Protein AF-A0A2V6TAZ5-F1 (afdb_monomer_lite)

pLDDT: mean 91.09, std 10.28, range [42.5, 98.56]

Secondary structure (DSSP, 8-state):
--HHHHHHHHHHHHHHHHHHHHHHHHTTEEEEEEEES--HHHHHHHHHHHHHHHHTTSPTT-EEEEEEEEEE---SSPPSSPEEEEEEEEETTEEEEEEEEEPTTTS-HHHHHHHHHHHHHHHHHHHTT-----GGGG--TT-EEEEEEEE--

Radius of gyration: 15.78 Å; chains: 1; bounding box: 41×29×44 Å

Sequence (153 aa):
MTAVDSAEARRQLDASWRQTIAAMHASGRQAVLAITGGGIETAAAMAQRARERAAKLAPDGARLIGLGATAGLVTDRPRQGEHRCHIAVATAAGTETCSIVLAKGRRDRPGEEDLVARAVVLWLARGCGVDAPSPRVLLDADERYTESAAARE

Structure (mmCIF, N/CA/C/O backbone):
data_AF-A0A2V6TAZ5-F1
#
_entry.id   AF-A0A2V6TAZ5-F1
#
loop_
_atom_site.group_PDB
_atom_site.id
_atom_site.type_symbol
_atom_site.label_atom_id
_atom_site.label_alt_id
_atom_site.label_comp_id
_atom_site.label_asym_id
_atom_site.label_entity_id
_atom_site.label_seq_id
_atom_site.pdbx_PDB_ins_code
_atom_site.Cartn_x
_atom_site.Cartn_y
_atom_site.Cartn_z
_atom_site.occupancy
_atom_site.B_iso_or_equiv
_atom_site.auth_seq_id
_atom_site.auth_comp_id
_atom_site.auth_asym_id
_atom_site.auth_atom_id
_atom_site.pdbx_PDB_model_num
ATOM 1 N N . MET A 1 1 ? 2.760 -17.013 -15.742 1.00 51.81 1 MET A N 1
ATOM 2 C CA . MET A 1 1 ? 2.091 -15.699 -15.713 1.00 51.81 1 MET A CA 1
ATOM 3 C C . MET A 1 1 ? 2.712 -14.855 -16.819 1.00 51.81 1 MET A C 1
ATOM 5 O O . MET A 1 1 ? 3.878 -14.499 -16.714 1.00 51.81 1 MET A O 1
ATOM 9 N N . THR A 1 2 ? 2.031 -14.718 -17.957 1.00 47.53 2 THR A N 1
ATOM 10 C CA . THR A 1 2 ? 2.556 -14.080 -19.186 1.00 47.53 2 THR A CA 1
ATOM 11 C C . THR A 1 2 ? 2.279 -12.574 -19.195 1.00 47.53 2 THR A C 1
ATOM 13 O O . THR A 1 2 ? 1.348 -12.133 -18.540 1.00 47.53 2 THR A O 1
ATOM 16 N N . ALA A 1 3 ? 3.007 -11.769 -19.978 1.00 57.72 3 ALA A N 1
ATOM 17 C CA . ALA A 1 3 ? 2.832 -10.304 -20.023 1.00 57.72 3 ALA A CA 1
ATOM 18 C C . ALA A 1 3 ? 1.390 -9.823 -20.336 1.00 57.72 3 ALA A C 1
ATOM 20 O O . ALA A 1 3 ? 0.981 -8.756 -19.882 1.00 57.72 3 ALA A O 1
ATOM 21 N N . VAL A 1 4 ? 0.608 -10.622 -21.075 1.00 58.00 4 VAL A N 1
ATOM 22 C CA . VAL A 1 4 ? -0.819 -10.366 -21.368 1.00 58.00 4 VAL A CA 1
ATOM 23 C C . VAL A 1 4 ? -1.681 -10.399 -20.096 1.00 58.00 4 VAL A C 1
ATOM 25 O O . VAL A 1 4 ? -2.575 -9.572 -19.942 1.00 58.00 4 VAL A O 1
ATOM 28 N N . ASP A 1 5 ? -1.341 -11.287 -19.161 1.00 68.56 5 ASP A N 1
ATOM 29 C CA . ASP A 1 5 ? -2.017 -11.505 -17.874 1.00 68.56 5 ASP A CA 1
ATOM 30 C C . ASP A 1 5 ? -1.800 -10.298 -16.940 1.00 68.56 5 ASP A C 1
ATOM 32 O O . ASP A 1 5 ? -2.735 -9.734 -16.378 1.00 68.56 5 ASP A O 1
ATOM 36 N N . SER A 1 6 ? -0.566 -9.779 -16.888 1.00 70.56 6 SER A N 1
ATOM 37 C CA . SER A 1 6 ? -0.226 -8.569 -16.125 1.00 70.56 6 SER A CA 1
ATOM 38 C C . SER A 1 6 ? -0.946 -7.317 -16.639 1.00 70.56 6 SER A C 1
ATOM 40 O O . SER A 1 6 ? -1.385 -6.483 -15.849 1.00 70.56 6 SER A O 1
ATOM 42 N N . ALA A 1 7 ? -1.082 -7.162 -17.960 1.00 79.38 7 ALA A N 1
ATOM 43 C CA . ALA A 1 7 ? -1.771 -6.013 -18.547 1.00 79.38 7 ALA A CA 1
ATOM 44 C C . ALA A 1 7 ? -3.285 -6.051 -18.288 1.00 79.38 7 ALA A C 1
ATOM 46 O O . ALA A 1 7 ? -3.894 -5.015 -18.020 1.00 79.38 7 ALA A O 1
ATOM 47 N N . GLU A 1 8 ? -3.894 -7.234 -18.351 1.00 83.25 8 GLU A N 1
ATOM 48 C CA . GLU A 1 8 ? -5.303 -7.424 -18.016 1.00 83.25 8 GLU A CA 1
ATOM 49 C C . GLU A 1 8 ? -5.571 -7.192 -16.528 1.00 83.25 8 GLU A C 1
ATOM 51 O O . GLU A 1 8 ? -6.472 -6.423 -16.193 1.00 83.25 8 GLU A O 1
ATOM 56 N N . ALA A 1 9 ? -4.720 -7.725 -15.650 1.00 81.31 9 ALA A N 1
ATOM 57 C CA . ALA A 1 9 ? -4.798 -7.480 -14.214 1.00 81.31 9 ALA A CA 1
ATOM 58 C C . ALA A 1 9 ? -4.694 -5.982 -13.867 1.00 81.31 9 ALA A C 1
ATOM 60 O O . ALA A 1 9 ? -5.439 -5.497 -13.016 1.00 81.31 9 ALA A O 1
ATOM 61 N N . ARG A 1 10 ? -3.826 -5.217 -14.550 1.00 83.25 10 ARG A N 1
ATOM 62 C CA . ARG A 1 10 ? -3.732 -3.751 -14.381 1.00 83.25 10 ARG A CA 1
ATOM 63 C C . ARG A 1 10 ? -4.998 -3.032 -14.846 1.00 83.25 10 ARG A C 1
ATOM 65 O O . ARG A 1 10 ? -5.491 -2.168 -14.131 1.00 83.25 10 ARG A O 1
ATOM 72 N N . ARG A 1 11 ? -5.576 -3.423 -15.989 1.00 87.12 11 ARG A N 1
ATOM 73 C CA . ARG A 1 11 ? -6.862 -2.864 -16.446 1.00 87.12 11 ARG A CA 1
ATOM 74 C C . ARG A 1 11 ? -7.990 -3.160 -15.462 1.00 87.12 11 ARG A C 1
ATOM 76 O O . ARG A 1 11 ? -8.815 -2.291 -15.195 1.00 87.12 11 ARG A O 1
ATOM 83 N N . GLN A 1 12 ? -8.026 -4.374 -14.920 1.00 86.88 12 GLN A N 1
ATOM 84 C CA . GLN A 1 12 ? -9.035 -4.761 -13.943 1.00 86.88 12 GLN A CA 1
ATOM 85 C C . GLN A 1 12 ? -8.860 -4.005 -12.622 1.00 86.88 12 GLN A C 1
ATOM 87 O O . GLN A 1 12 ? -9.852 -3.565 -12.047 1.00 86.88 12 GLN A O 1
ATOM 92 N N . LEU A 1 13 ? -7.615 -3.778 -12.196 1.00 88.25 13 LEU A N 1
ATOM 93 C CA . LEU A 1 13 ? -7.289 -2.922 -11.059 1.00 88.25 13 LEU A CA 1
ATOM 94 C C . LEU A 1 13 ? -7.782 -1.484 -11.258 1.00 88.25 13 LEU A C 1
ATOM 96 O O . LEU A 1 13 ? -8.418 -0.915 -10.372 1.00 88.25 13 LEU A O 1
ATOM 100 N N . ASP A 1 14 ? -7.505 -0.903 -12.426 1.00 91.12 14 ASP A N 1
ATOM 101 C CA . ASP A 1 14 ? -7.958 0.446 -12.768 1.00 91.12 14 ASP A CA 1
ATOM 102 C C . ASP A 1 14 ? -9.491 0.532 -12.751 1.00 91.12 14 ASP A C 1
ATOM 104 O O . ASP A 1 14 ? -10.063 1.489 -12.223 1.00 91.12 14 ASP A O 1
ATOM 108 N N . ALA A 1 15 ? -10.170 -0.500 -13.261 1.00 91.38 15 ALA A N 1
ATOM 109 C CA . ALA A 1 15 ? -11.625 -0.591 -13.234 1.00 91.38 15 ALA A CA 1
ATOM 110 C C . ALA A 1 15 ? -12.187 -0.746 -11.807 1.00 91.38 15 ALA A C 1
ATOM 112 O O . ALA A 1 15 ? -13.238 -0.180 -11.498 1.00 91.38 15 ALA A O 1
ATOM 113 N N . SER A 1 16 ? -11.497 -1.473 -10.919 1.00 91.56 16 SER A N 1
ATOM 114 C CA . SER A 1 16 ? -11.956 -1.731 -9.548 1.00 91.56 16 SER A CA 1
ATOM 115 C C . SER A 1 16 ? -11.607 -0.618 -8.555 1.00 91.56 16 SER A C 1
ATOM 117 O O . SER A 1 16 ? -12.143 -0.599 -7.447 1.00 91.56 16 SER A O 1
ATOM 119 N N . TRP A 1 17 ? -10.749 0.338 -8.923 1.00 93.44 17 TRP A N 1
ATOM 120 C CA . TRP A 1 17 ? -10.147 1.303 -7.994 1.00 93.44 17 TRP A CA 1
ATOM 121 C C . TRP A 1 17 ? -11.160 2.105 -7.170 1.00 93.44 17 TRP A C 1
ATOM 123 O O . TRP A 1 17 ? -11.021 2.245 -5.953 1.00 93.44 17 TRP A O 1
ATOM 133 N N . ARG A 1 18 ? -12.240 2.577 -7.809 1.00 94.62 18 ARG A N 1
ATOM 134 C CA . ARG A 1 18 ? -13.327 3.290 -7.112 1.00 94.62 18 ARG A CA 1
ATOM 135 C C . ARG A 1 18 ? -14.004 2.416 -6.058 1.00 94.62 18 ARG A C 1
ATOM 137 O O . ARG A 1 18 ? -14.313 2.906 -4.975 1.00 94.62 18 ARG A O 1
ATOM 144 N N . GLN A 1 19 ? -14.224 1.139 -6.366 1.00 94.00 19 GLN A N 1
ATOM 145 C CA . GLN A 1 19 ? -14.848 0.192 -5.448 1.00 94.00 19 GLN A CA 1
ATOM 146 C C . GLN A 1 19 ? -13.920 -0.131 -4.276 1.00 94.00 19 GLN A C 1
ATOM 148 O O . GLN A 1 19 ? -14.378 -0.143 -3.137 1.00 94.00 19 GLN A O 1
ATOM 153 N N . THR A 1 20 ? -12.620 -0.309 -4.528 1.00 95.50 20 THR A N 1
ATOM 154 C CA . THR A 1 20 ? -11.615 -0.508 -3.474 1.00 95.50 20 THR A CA 1
ATOM 155 C C . THR A 1 20 ? -11.594 0.676 -2.507 1.00 95.50 20 THR A C 1
ATOM 157 O O . THR A 1 20 ? -11.711 0.478 -1.300 1.00 95.50 20 THR A O 1
ATOM 160 N N . ILE A 1 21 ? -11.538 1.912 -3.015 1.00 94.94 21 ILE A N 1
ATOM 161 C CA . ILE A 1 21 ? -11.561 3.122 -2.177 1.00 94.94 21 ILE A CA 1
ATOM 162 C C . ILE A 1 21 ? -12.873 3.219 -1.383 1.00 94.94 21 ILE A C 1
ATOM 164 O O . ILE A 1 21 ? -12.853 3.494 -0.183 1.00 94.94 21 ILE A O 1
ATOM 168 N N . ALA A 1 22 ? -14.017 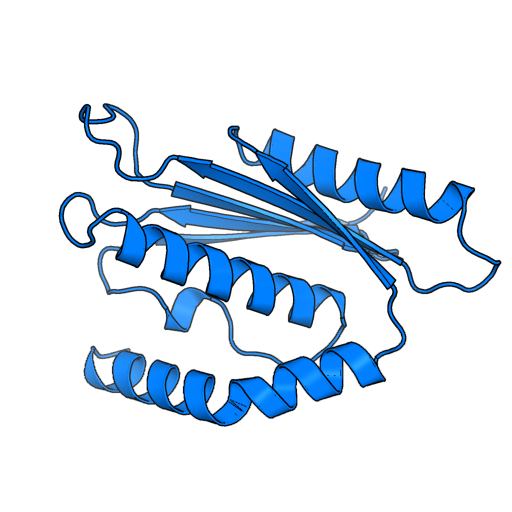2.949 -2.018 1.00 96.44 22 ALA A N 1
ATOM 169 C CA . ALA A 1 22 ? -15.309 2.949 -1.335 1.00 96.44 22 ALA A CA 1
ATOM 170 C C . ALA A 1 22 ? -15.365 1.902 -0.208 1.00 96.44 22 ALA A C 1
ATOM 172 O O . ALA A 1 22 ? -15.823 2.208 0.893 1.00 96.44 22 ALA A O 1
ATOM 173 N N . ALA A 1 23 ? -14.846 0.695 -0.446 1.00 97.19 23 ALA A N 1
ATOM 174 C CA . ALA A 1 23 ? -14.761 -0.360 0.559 1.00 97.19 23 ALA A CA 1
ATOM 175 C C . ALA A 1 23 ? -13.821 0.016 1.718 1.00 97.19 23 ALA A C 1
ATOM 177 O O . ALA A 1 23 ? -14.122 -0.284 2.872 1.00 97.19 23 ALA A O 1
ATOM 178 N N . MET A 1 24 ? -12.722 0.725 1.443 1.00 96.62 24 MET A N 1
ATOM 179 C CA . MET A 1 24 ? -11.816 1.231 2.482 1.00 96.62 24 MET A CA 1
ATOM 180 C C . MET A 1 24 ? -12.503 2.258 3.379 1.00 96.62 24 MET A C 1
ATOM 182 O O . MET A 1 24 ? -12.372 2.188 4.597 1.00 96.62 24 MET A O 1
ATOM 186 N N . HIS A 1 25 ? -13.273 3.184 2.804 1.00 95.56 25 HIS A N 1
ATOM 187 C CA . HIS A 1 25 ? -14.077 4.113 3.599 1.00 95.56 25 HIS A CA 1
ATOM 188 C C . HIS A 1 25 ? -15.151 3.375 4.413 1.00 95.56 25 HIS A C 1
ATOM 190 O O . HIS A 1 25 ? -15.320 3.643 5.603 1.00 95.56 25 HIS A O 1
ATOM 196 N N . ALA A 1 26 ? -15.832 2.399 3.805 1.00 97.00 26 ALA A N 1
ATOM 197 C CA . ALA A 1 26 ? -16.856 1.595 4.471 1.00 97.00 26 ALA A CA 1
ATOM 198 C C . ALA A 1 26 ? -16.296 0.695 5.588 1.00 97.00 26 ALA A C 1
ATOM 200 O O . ALA A 1 26 ? -17.037 0.305 6.488 1.00 97.00 26 ALA A O 1
ATOM 201 N N . SER A 1 27 ? -14.993 0.386 5.586 1.00 96.38 27 SER A N 1
ATOM 202 C CA . SER A 1 27 ? -14.385 -0.465 6.613 1.00 96.38 27 SER A CA 1
ATOM 203 C C . SER A 1 27 ? -14.369 0.180 8.007 1.00 96.38 27 SER A C 1
ATOM 205 O O . SER A 1 27 ? -14.067 -0.507 8.991 1.00 96.38 27 SER A O 1
ATOM 207 N N . GLY A 1 28 ? -14.608 1.497 8.096 1.00 94.25 28 GLY A N 1
ATOM 208 C CA . GLY A 1 28 ? -14.610 2.265 9.345 1.00 94.25 28 GLY A CA 1
ATOM 209 C C . GLY A 1 28 ? -13.256 2.284 10.062 1.00 94.25 28 GLY A C 1
ATOM 210 O O . GLY A 1 28 ? -13.190 2.545 11.263 1.00 94.25 28 GLY A O 1
ATOM 211 N N . ARG A 1 29 ? -12.171 1.948 9.353 1.00 95.19 29 ARG A N 1
ATOM 212 C CA . ARG A 1 29 ? -10.814 1.936 9.907 1.00 95.19 29 ARG A CA 1
ATOM 213 C C . ARG A 1 29 ? -10.187 3.310 9.714 1.00 95.19 29 ARG A C 1
ATOM 215 O O . ARG A 1 29 ? -10.350 3.928 8.668 1.00 95.19 29 ARG A O 1
ATOM 222 N N . GLN A 1 30 ? -9.468 3.778 10.725 1.00 95.50 30 GLN A N 1
ATOM 223 C CA . GLN A 1 30 ? -8.778 5.064 10.687 1.00 95.50 30 GLN A CA 1
ATOM 224 C C . GLN A 1 30 ? -7.291 4.809 10.476 1.00 95.50 30 GLN A C 1
ATOM 226 O O . GLN A 1 30 ? -6.685 4.018 11.204 1.00 95.50 30 GLN A O 1
ATOM 231 N N . ALA A 1 31 ? -6.709 5.456 9.472 1.00 95.12 31 ALA A N 1
ATOM 232 C CA . ALA A 1 31 ? -5.327 5.237 9.081 1.00 95.12 31 ALA A CA 1
ATOM 233 C C . ALA A 1 31 ? -4.468 6.477 9.334 1.00 95.12 31 ALA A C 1
ATOM 235 O O . ALA A 1 31 ? -4.879 7.597 9.039 1.00 95.12 31 ALA A O 1
ATOM 236 N N . VAL A 1 32 ? -3.247 6.261 9.823 1.00 96.81 32 VAL A N 1
ATOM 237 C CA . VAL A 1 32 ? -2.189 7.278 9.864 1.00 96.81 32 VAL A CA 1
ATOM 238 C C . VAL A 1 32 ? -1.016 6.788 9.027 1.00 96.81 32 VAL A C 1
ATOM 240 O O . VAL A 1 32 ? -0.537 5.670 9.219 1.00 96.81 32 VAL A O 1
ATOM 243 N N . LEU A 1 33 ? -0.566 7.621 8.090 1.00 96.12 33 LEU A N 1
ATOM 244 C CA . LEU A 1 33 ? 0.482 7.287 7.129 1.00 96.12 33 LEU A CA 1
ATOM 245 C C . LEU A 1 33 ? 1.738 8.131 7.392 1.00 96.12 33 LEU A C 1
ATOM 247 O O . LEU A 1 33 ? 1.639 9.327 7.663 1.00 96.12 33 LEU A O 1
ATOM 251 N N . ALA A 1 34 ? 2.915 7.521 7.265 1.00 96.38 34 ALA A N 1
ATOM 252 C CA . ALA A 1 34 ? 4.212 8.194 7.297 1.00 96.38 34 ALA A CA 1
ATOM 253 C C . ALA A 1 34 ? 5.097 7.692 6.146 1.00 96.38 34 ALA A C 1
ATOM 255 O O . ALA A 1 34 ? 5.292 6.487 5.986 1.00 96.38 34 ALA A O 1
ATOM 256 N N . ILE A 1 35 ? 5.632 8.608 5.335 1.00 94.38 35 ILE A N 1
ATOM 257 C CA . ILE A 1 35 ? 6.390 8.280 4.118 1.00 94.38 35 ILE A CA 1
ATOM 258 C C . ILE A 1 35 ? 7.701 9.074 4.102 1.00 94.38 35 ILE A C 1
ATOM 260 O O . ILE A 1 35 ? 7.687 10.280 4.337 1.00 94.38 35 ILE A O 1
ATOM 264 N N . THR A 1 36 ? 8.835 8.409 3.858 1.00 91.81 36 THR A N 1
ATOM 265 C CA . THR A 1 36 ? 10.173 9.042 3.845 1.00 91.81 36 THR A CA 1
ATOM 266 C C . THR A 1 36 ? 11.201 8.227 3.037 1.00 91.81 36 THR A C 1
ATOM 268 O O . THR A 1 36 ? 10.854 7.255 2.380 1.00 91.81 36 THR A O 1
ATOM 271 N N . GLY A 1 37 ? 12.484 8.593 3.054 1.00 89.44 37 GLY A N 1
ATOM 272 C CA . GLY A 1 37 ? 13.577 7.730 2.588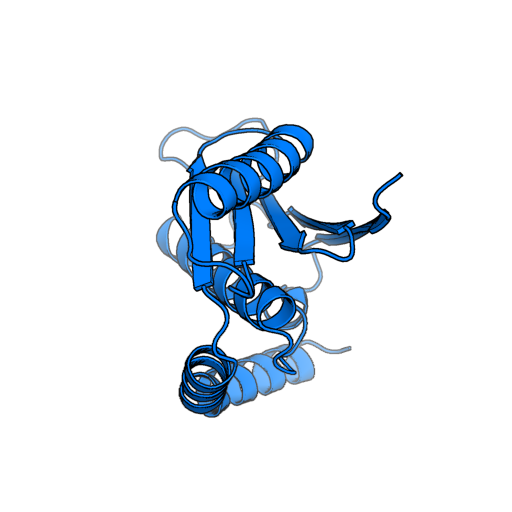 1.00 89.44 37 GLY A CA 1
ATOM 273 C C . GLY A 1 37 ? 14.077 6.795 3.699 1.00 89.44 37 GLY A C 1
ATOM 274 O O . GLY A 1 37 ? 14.138 7.192 4.858 1.00 89.44 37 GLY A O 1
ATOM 275 N N . GLY A 1 38 ? 14.464 5.559 3.373 1.00 91.44 38 GLY A N 1
ATOM 276 C CA . GLY A 1 38 ? 14.980 4.608 4.367 1.00 91.44 38 GLY A CA 1
ATOM 277 C C . GLY A 1 38 ? 14.921 3.151 3.913 1.00 91.44 38 GLY A C 1
ATOM 278 O O . GLY A 1 38 ? 14.755 2.870 2.727 1.00 91.44 38 GLY A O 1
ATOM 279 N N . GLY A 1 39 ? 15.081 2.230 4.866 1.00 94.69 39 GLY A N 1
ATOM 280 C CA . GLY A 1 39 ? 14.972 0.784 4.646 1.00 94.69 39 GLY A CA 1
ATOM 281 C C . GLY A 1 39 ? 13.623 0.204 5.082 1.00 94.69 39 GLY A C 1
ATOM 282 O O . GLY A 1 39 ? 12.711 0.938 5.473 1.00 94.69 39 GLY A O 1
ATOM 283 N N . ILE A 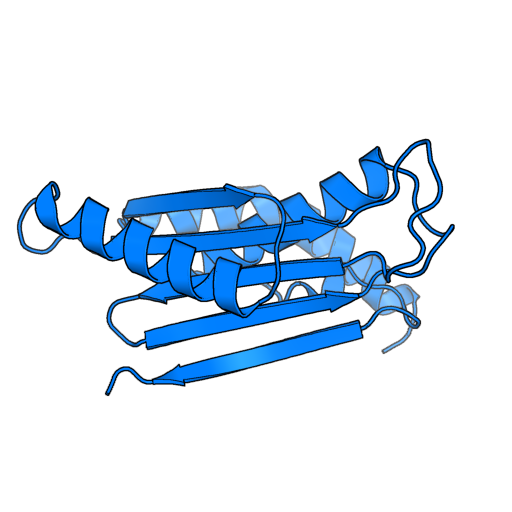1 40 ? 13.517 -1.128 5.042 1.00 96.19 40 ILE A N 1
ATOM 284 C CA . ILE A 1 40 ? 12.327 -1.871 5.488 1.00 96.19 40 ILE A CA 1
ATOM 285 C C . ILE A 1 40 ? 12.061 -1.703 6.990 1.00 96.19 40 ILE A C 1
ATOM 287 O O . ILE A 1 40 ? 10.921 -1.478 7.387 1.00 96.19 40 ILE A O 1
ATOM 291 N N . GLU A 1 41 ? 13.108 -1.709 7.818 1.00 96.44 41 GLU A N 1
ATOM 292 C CA . GLU A 1 41 ? 12.994 -1.509 9.270 1.00 96.44 41 GLU A CA 1
ATOM 293 C C . GLU A 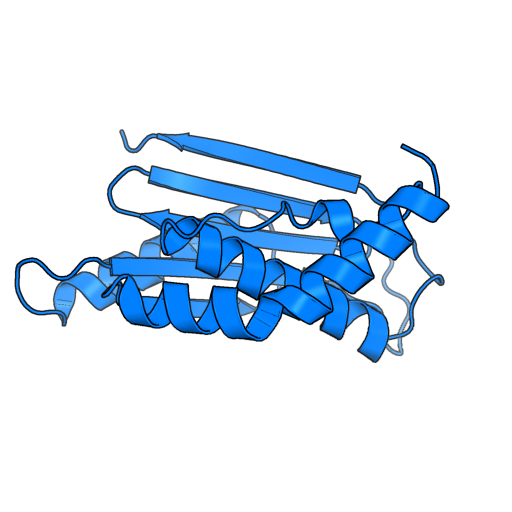1 41 ? 12.437 -0.121 9.602 1.00 96.44 41 GLU A C 1
ATOM 295 O O . GLU A 1 41 ? 11.585 0.023 10.477 1.00 96.44 41 GLU A O 1
ATOM 300 N N . THR A 1 42 ? 12.844 0.905 8.846 1.00 97.19 42 THR A N 1
ATOM 301 C CA . THR A 1 42 ? 12.295 2.261 8.971 1.00 97.19 42 THR A CA 1
ATOM 302 C C . THR A 1 42 ? 10.804 2.282 8.640 1.00 97.19 42 THR A C 1
ATOM 304 O O . THR A 1 42 ? 10.028 2.869 9.390 1.00 97.19 42 THR A O 1
ATOM 307 N N . ALA A 1 43 ? 10.384 1.626 7.552 1.00 97.88 43 ALA A N 1
ATOM 308 C CA . ALA A 1 43 ? 8.971 1.531 7.186 1.00 97.88 43 ALA A CA 1
ATOM 309 C C . ALA A 1 43 ? 8.151 0.848 8.296 1.00 97.88 43 ALA A C 1
ATOM 311 O O . ALA A 1 43 ? 7.140 1.399 8.733 1.00 97.88 43 ALA A O 1
ATOM 312 N N . ALA A 1 44 ? 8.617 -0.293 8.812 1.00 97.69 44 ALA A N 1
ATOM 313 C CA . ALA A 1 44 ? 7.953 -1.023 9.892 1.00 97.69 44 ALA A CA 1
ATOM 314 C C . ALA A 1 44 ? 7.850 -0.195 11.183 1.00 97.69 44 ALA A C 1
ATOM 316 O O . ALA A 1 44 ? 6.762 -0.054 11.748 1.00 97.69 44 ALA A O 1
ATOM 317 N N . ALA A 1 45 ? 8.955 0.425 11.609 1.00 96.94 45 ALA A N 1
ATOM 318 C CA . ALA A 1 45 ? 8.976 1.282 12.788 1.00 96.94 45 ALA A CA 1
ATOM 319 C C . ALA A 1 45 ? 8.010 2.467 12.638 1.00 96.94 45 ALA A C 1
ATOM 321 O O . ALA A 1 45 ? 7.254 2.771 13.559 1.00 96.94 45 ALA A O 1
ATOM 322 N N . MET A 1 46 ? 7.977 3.118 11.473 1.00 97.94 46 MET A N 1
ATOM 323 C CA . MET A 1 46 ? 7.039 4.210 11.210 1.00 97.94 46 MET A CA 1
ATOM 324 C C . MET A 1 46 ? 5.582 3.756 11.250 1.00 97.94 46 MET A C 1
ATOM 326 O O . MET A 1 46 ? 4.771 4.440 11.870 1.00 97.94 46 MET A O 1
ATOM 330 N N . ALA A 1 47 ? 5.249 2.614 10.641 1.00 98.19 47 ALA A N 1
ATOM 331 C CA . ALA A 1 47 ? 3.897 2.062 10.671 1.00 98.19 47 ALA A CA 1
ATOM 332 C C . ALA A 1 47 ? 3.433 1.843 12.117 1.00 98.19 47 ALA A C 1
ATOM 334 O O . ALA A 1 47 ? 2.365 2.306 12.524 1.00 98.19 47 ALA A O 1
ATOM 335 N N . GLN A 1 48 ? 4.279 1.215 12.932 1.00 97.50 48 GLN A N 1
ATOM 336 C CA . GLN A 1 48 ? 3.977 0.972 14.335 1.00 97.50 48 GLN A CA 1
ATOM 337 C C . GLN A 1 48 ? 3.831 2.277 15.129 1.00 97.50 48 GLN A C 1
ATOM 339 O O . GLN A 1 48 ? 2.834 2.466 15.827 1.00 97.50 48 GLN A O 1
ATOM 344 N N . ARG A 1 49 ? 4.766 3.224 14.976 1.00 97.44 49 ARG A N 1
ATOM 345 C CA . ARG A 1 49 ? 4.708 4.519 15.672 1.00 97.44 49 ARG A CA 1
ATOM 346 C C . ARG A 1 49 ? 3.515 5.368 15.247 1.00 97.44 49 ARG A C 1
ATOM 348 O O . ARG A 1 49 ? 2.935 6.044 16.094 1.00 97.44 49 ARG A O 1
ATOM 355 N N . ALA A 1 50 ? 3.131 5.329 13.974 1.00 97.31 50 ALA A N 1
ATOM 356 C CA . ALA A 1 50 ? 1.939 6.003 13.472 1.00 97.31 50 ALA A CA 1
ATOM 357 C C . ALA A 1 50 ? 0.679 5.476 14.174 1.00 97.31 50 ALA A C 1
ATOM 359 O O . ALA A 1 50 ? -0.101 6.263 14.711 1.00 97.31 50 ALA A O 1
ATOM 360 N N . ARG A 1 51 ? 0.531 4.148 14.268 1.00 97.31 51 ARG A N 1
ATOM 361 C CA . ARG A 1 51 ? -0.596 3.519 14.967 1.00 97.31 51 ARG A CA 1
ATOM 362 C C . ARG A 1 51 ? -0.598 3.810 16.467 1.00 97.31 51 ARG A C 1
ATOM 364 O O . ARG A 1 51 ? -1.640 4.144 17.020 1.00 97.31 51 ARG A O 1
ATOM 371 N N . GLU A 1 52 ? 0.553 3.700 17.126 1.00 95.88 52 GLU A N 1
ATOM 372 C CA . GLU A 1 52 ? 0.691 3.988 18.560 1.00 95.88 52 GLU A CA 1
ATOM 373 C C . GLU A 1 52 ? 0.351 5.443 18.890 1.00 95.88 52 GLU A C 1
ATOM 375 O O . GLU A 1 52 ? -0.283 5.713 19.906 1.00 95.88 52 GLU A O 1
ATOM 380 N N . ARG A 1 53 ? 0.752 6.394 18.039 1.00 95.94 53 ARG A N 1
ATOM 381 C CA . ARG A 1 53 ? 0.384 7.806 18.203 1.00 95.94 53 ARG A CA 1
ATOM 382 C C . ARG A 1 53 ? -1.107 8.027 17.993 1.00 95.94 53 ARG A C 1
ATOM 384 O O . ARG A 1 53 ? -1.713 8.721 18.801 1.00 95.94 53 ARG A O 1
ATOM 391 N N . ALA A 1 54 ? -1.694 7.411 16.967 1.00 96.31 54 ALA A N 1
ATOM 392 C CA . ALA A 1 54 ? -3.134 7.471 16.735 1.00 96.31 54 ALA A CA 1
ATOM 393 C C . ALA A 1 54 ? -3.920 6.933 17.941 1.00 96.31 54 ALA A C 1
ATOM 395 O O . ALA A 1 54 ? -4.880 7.558 18.373 1.00 96.31 54 ALA A O 1
ATOM 396 N N . ALA A 1 55 ? -3.461 5.835 18.547 1.00 95.56 55 ALA A N 1
ATOM 397 C CA . ALA A 1 55 ? -4.109 5.218 19.706 1.00 95.56 55 ALA A CA 1
ATOM 398 C C . ALA A 1 55 ? -4.148 6.113 20.951 1.00 95.56 55 ALA A C 1
ATOM 400 O O . ALA A 1 55 ? -5.016 5.933 21.791 1.00 95.56 55 ALA A O 1
ATOM 401 N N . LYS A 1 56 ? -3.242 7.091 21.067 1.00 95.75 56 LYS A N 1
ATOM 402 C CA . LYS A 1 56 ? -3.249 8.067 22.170 1.00 95.75 56 LYS A CA 1
ATOM 403 C C . LYS A 1 56 ? -4.306 9.162 22.007 1.00 95.75 56 LYS A C 1
ATOM 405 O O . LYS A 1 56 ? -4.571 9.876 22.966 1.00 95.75 56 LYS A O 1
ATOM 410 N N . LEU A 1 57 ? -4.828 9.345 20.795 1.00 94.69 57 LEU A N 1
ATOM 411 C CA . LEU A 1 57 ? -5.735 10.439 20.433 1.00 94.69 57 LEU A CA 1
ATOM 412 C C . LEU A 1 57 ? -7.125 9.943 20.026 1.00 94.69 57 LEU A C 1
ATOM 414 O O . LEU A 1 57 ? -8.085 10.707 20.054 1.00 94.69 57 LEU A O 1
ATOM 418 N N . ALA A 1 58 ? -7.220 8.691 19.588 1.00 94.38 58 ALA A N 1
ATOM 419 C CA . ALA A 1 58 ? -8.456 8.104 19.115 1.00 94.38 58 ALA A CA 1
ATOM 420 C C . ALA A 1 58 ? -9.378 7.718 20.283 1.00 94.38 58 ALA A C 1
ATOM 422 O O . ALA A 1 58 ? -8.887 7.345 21.349 1.00 94.38 58 ALA A O 1
ATOM 423 N N . PRO A 1 59 ? -10.705 7.758 20.080 1.00 92.44 59 PRO A N 1
ATOM 424 C CA . PRO A 1 59 ? -11.648 7.229 21.053 1.00 92.44 59 PRO A CA 1
ATOM 425 C C . PRO A 1 59 ? -11.489 5.712 21.211 1.00 92.44 59 PRO A C 1
ATOM 427 O O . PRO A 1 59 ? -11.020 5.014 20.301 1.00 92.44 59 PRO A O 1
ATOM 430 N N . ASP A 1 60 ? -11.950 5.197 22.348 1.00 89.50 60 ASP A N 1
ATOM 431 C CA . ASP A 1 60 ? -11.982 3.762 22.611 1.00 89.50 60 ASP A CA 1
ATOM 432 C C . ASP A 1 60 ? -12.746 3.009 21.513 1.00 89.50 60 ASP A C 1
ATOM 434 O O . ASP A 1 60 ? -13.768 3.459 20.992 1.00 89.50 60 ASP A O 1
ATOM 438 N N . GLY A 1 61 ? -12.221 1.843 21.131 1.00 88.62 61 GLY A N 1
ATOM 439 C CA . GLY A 1 61 ? -12.803 1.004 20.079 1.00 88.62 61 GLY A CA 1
ATOM 440 C C . GLY A 1 61 ? -12.472 1.427 18.641 1.00 88.62 61 GLY A C 1
ATOM 441 O O . GLY A 1 61 ? -12.864 0.727 17.704 1.00 88.62 61 GLY A O 1
ATOM 442 N N . ALA A 1 62 ? -11.714 2.511 18.426 1.00 93.94 62 ALA A N 1
ATOM 443 C CA . ALA A 1 62 ? -11.259 2.886 17.090 1.00 93.94 62 ALA A CA 1
ATOM 444 C C . ALA A 1 62 ? -10.394 1.782 16.448 1.00 93.94 62 ALA A C 1
ATOM 446 O O . ALA A 1 62 ? -9.427 1.275 17.025 1.00 93.94 62 ALA A O 1
ATOM 447 N N . ARG A 1 63 ? -10.713 1.424 15.200 1.00 95.44 63 ARG A N 1
ATOM 448 C CA . ARG A 1 63 ? -9.962 0.419 14.433 1.00 95.44 63 ARG A CA 1
ATOM 449 C C . ARG A 1 63 ? -8.807 1.092 13.698 1.00 95.44 63 ARG A C 1
ATOM 451 O O . ARG A 1 63 ? -8.956 1.538 12.563 1.00 95.44 63 ARG A O 1
ATOM 458 N N . LEU A 1 64 ? -7.668 1.187 14.375 1.00 97.38 64 LEU A N 1
ATOM 459 C CA . LEU A 1 64 ? -6.515 1.955 13.904 1.00 97.38 64 LEU A CA 1
ATOM 460 C C . LEU A 1 64 ? -5.549 1.138 13.046 1.00 97.38 64 LEU A C 1
ATOM 462 O O . LEU A 1 64 ? -5.157 0.028 13.422 1.00 97.38 64 LEU A O 1
ATOM 466 N N . ILE A 1 65 ? -5.097 1.757 11.960 1.00 97.69 65 ILE A N 1
ATOM 467 C CA . ILE A 1 65 ? -4.021 1.286 11.090 1.00 97.69 65 ILE A CA 1
ATOM 468 C C . ILE A 1 65 ? -2.901 2.327 11.108 1.00 97.69 65 ILE A C 1
ATOM 470 O O . ILE A 1 65 ? -3.152 3.527 10.999 1.00 97.69 65 ILE A O 1
ATOM 474 N N . GLY A 1 66 ? -1.658 1.871 11.203 1.00 98.12 66 GLY A N 1
ATOM 475 C CA . GLY A 1 66 ? -0.501 2.693 10.868 1.00 98.12 66 GLY A CA 1
ATOM 476 C C . GLY A 1 66 ? 0.152 2.168 9.601 1.00 98.12 66 GLY A C 1
ATOM 477 O O . GLY A 1 66 ? 0.300 0.958 9.456 1.00 98.12 66 GLY A O 1
ATOM 478 N N . LEU A 1 67 ? 0.544 3.053 8.691 1.00 98.50 67 LEU A N 1
ATOM 479 C CA . LEU A 1 67 ? 1.271 2.687 7.480 1.00 98.50 67 LEU A CA 1
ATOM 480 C C . LEU A 1 67 ? 2.571 3.477 7.406 1.00 98.50 67 LEU A C 1
ATOM 482 O O . LEU A 1 67 ? 2.591 4.693 7.587 1.00 98.50 67 LEU A O 1
ATOM 486 N N . GLY A 1 68 ? 3.657 2.768 7.137 1.00 98.25 68 GLY A N 1
ATOM 487 C CA . GLY A 1 68 ? 4.968 3.342 6.891 1.00 98.25 68 GLY A CA 1
ATOM 488 C C . GLY A 1 68 ? 5.423 2.979 5.490 1.00 98.25 68 GLY A C 1
ATOM 489 O O . GLY A 1 68 ? 5.308 1.822 5.101 1.00 98.25 68 GLY A O 1
ATOM 490 N N . ALA A 1 69 ? 5.953 3.932 4.732 1.00 98.19 69 ALA A N 1
ATOM 491 C CA . ALA A 1 69 ? 6.553 3.635 3.438 1.00 98.19 69 ALA A CA 1
ATOM 492 C C . ALA A 1 69 ? 7.902 4.328 3.266 1.00 98.19 69 ALA A C 1
ATOM 494 O O . ALA A 1 69 ? 8.089 5.477 3.669 1.00 98.19 69 ALA A O 1
ATOM 495 N N . THR A 1 70 ? 8.846 3.626 2.648 1.00 97.00 70 THR A N 1
ATOM 496 C CA . THR A 1 70 ? 10.107 4.204 2.201 1.00 97.00 70 THR A CA 1
ATOM 497 C C . THR A 1 70 ? 10.339 3.956 0.725 1.00 97.00 70 THR A C 1
ATOM 499 O O . THR A 1 70 ? 9.924 2.928 0.198 1.00 97.00 70 THR A O 1
ATOM 502 N N . ALA A 1 71 ? 10.986 4.896 0.037 1.00 94.62 71 ALA A N 1
ATOM 503 C CA . ALA A 1 71 ? 11.311 4.731 -1.374 1.00 94.62 71 ALA A CA 1
ATOM 504 C C . ALA A 1 71 ? 12.652 5.374 -1.741 1.00 94.62 71 ALA A C 1
ATOM 506 O O . ALA A 1 71 ? 12.994 6.473 -1.301 1.00 94.62 71 ALA A O 1
ATOM 507 N N . GLY A 1 72 ? 13.414 4.678 -2.578 1.00 93.25 72 GLY A N 1
ATOM 508 C CA . GLY A 1 72 ? 14.574 5.199 -3.283 1.00 93.25 72 GLY A CA 1
ATOM 509 C C . GLY A 1 72 ? 14.340 5.023 -4.773 1.00 93.25 72 GLY A C 1
ATOM 510 O O . GLY A 1 72 ? 14.544 3.929 -5.278 1.00 93.25 72 GLY A O 1
ATOM 511 N N . LEU A 1 73 ? 13.895 6.084 -5.441 1.00 91.19 73 LEU A N 1
ATOM 512 C CA . LEU A 1 73 ? 13.488 6.074 -6.853 1.00 91.19 73 LEU A CA 1
ATOM 513 C C . LEU A 1 73 ? 14.496 6.822 -7.736 1.00 91.19 73 LEU A C 1
ATOM 515 O O . LEU A 1 73 ? 15.378 7.523 -7.217 1.00 91.19 73 LEU A O 1
ATOM 519 N N . VAL A 1 74 ? 14.335 6.718 -9.053 1.00 88.25 74 VAL A N 1
ATOM 520 C CA . VAL A 1 74 ? 15.176 7.344 -10.082 1.00 88.25 74 VAL A CA 1
ATOM 521 C C . VAL A 1 74 ? 15.299 8.852 -9.888 1.00 88.25 74 VAL A C 1
ATOM 523 O O . VAL A 1 74 ? 14.322 9.580 -9.931 1.00 88.25 74 VAL A O 1
ATOM 526 N N . THR A 1 75 ? 16.488 9.370 -9.619 1.00 83.06 75 THR A N 1
ATOM 527 C CA . THR A 1 75 ? 16.740 10.820 -9.493 1.00 83.06 75 THR A CA 1
ATOM 528 C C . THR A 1 75 ? 17.546 11.328 -10.683 1.00 83.06 75 THR A C 1
ATOM 530 O O . THR A 1 75 ? 18.224 10.533 -11.328 1.00 83.06 75 THR A O 1
ATOM 533 N N . ASP A 1 76 ? 17.557 12.646 -10.911 1.00 77.12 76 ASP A N 1
ATOM 534 C CA . ASP A 1 76 ? 18.363 13.284 -11.971 1.00 77.12 76 ASP A CA 1
ATOM 535 C C . ASP A 1 76 ? 19.850 12.904 -11.891 1.00 77.12 76 ASP A C 1
ATOM 537 O O . ASP A 1 76 ? 20.528 12.745 -12.903 1.00 77.12 76 ASP A O 1
ATOM 541 N N . ARG A 1 77 ? 20.365 12.705 -10.668 1.00 73.31 77 ARG A N 1
ATOM 542 C CA . ARG A 1 77 ? 21.655 12.041 -10.447 1.00 73.31 77 ARG A CA 1
ATOM 543 C C . ARG A 1 77 ? 21.444 10.529 -10.332 1.00 73.31 77 ARG A C 1
ATOM 545 O O . ARG A 1 77 ? 20.674 10.120 -9.457 1.00 73.31 77 ARG A O 1
ATOM 552 N N . PRO A 1 78 ? 22.154 9.696 -11.115 1.00 68.69 78 PRO A N 1
ATOM 553 C CA . PRO A 1 78 ? 22.035 8.245 -11.022 1.00 68.69 78 PRO A CA 1
ATOM 554 C C . PRO A 1 78 ? 22.294 7.740 -9.598 1.00 68.69 78 PRO A C 1
ATOM 556 O O . PRO A 1 78 ? 23.341 8.011 -9.005 1.00 68.69 78 PRO A O 1
ATOM 559 N N . ARG A 1 79 ? 21.350 6.973 -9.041 1.00 69.81 79 ARG A N 1
ATOM 560 C CA . ARG A 1 79 ? 21.561 6.270 -7.769 1.00 69.81 79 ARG A CA 1
ATOM 561 C C . ARG A 1 79 ? 22.392 5.018 -8.007 1.00 69.81 79 ARG A C 1
ATOM 563 O O . ARG A 1 79 ? 22.064 4.203 -8.870 1.00 69.81 79 ARG A O 1
ATOM 570 N N . GLN A 1 80 ? 23.426 4.823 -7.188 1.00 68.81 80 GLN A N 1
ATOM 571 C CA . GLN A 1 80 ? 24.194 3.576 -7.213 1.00 68.81 80 GLN A CA 1
ATOM 572 C C . GLN A 1 80 ? 23.348 2.386 -6.726 1.00 68.81 80 GLN A C 1
ATOM 574 O O . GLN A 1 80 ? 23.347 1.337 -7.363 1.00 68.81 80 GLN A O 1
ATOM 579 N N . GLY A 1 81 ? 22.532 2.573 -5.681 1.00 77.69 81 GLY A N 1
ATOM 580 C CA . GLY A 1 81 ? 21.638 1.532 -5.151 1.00 77.69 81 GLY A CA 1
ATOM 581 C C . GLY A 1 81 ? 20.448 1.182 -6.058 1.00 77.69 81 GLY A C 1
ATOM 582 O O . GLY A 1 81 ? 20.136 1.921 -6.992 1.00 77.69 81 GLY A O 1
ATOM 583 N N . GLU A 1 82 ? 19.787 0.055 -5.777 1.00 85.06 82 GLU A N 1
ATOM 584 C CA . GLU A 1 82 ? 18.553 -0.381 -6.451 1.00 85.06 82 GLU A CA 1
ATOM 585 C C . GLU A 1 82 ? 17.421 0.643 -6.291 1.00 85.06 82 GLU A C 1
ATOM 587 O O . GLU A 1 82 ? 17.292 1.263 -5.226 1.00 85.06 82 GLU A O 1
ATOM 592 N N . HIS A 1 83 ? 16.592 0.783 -7.331 1.00 93.38 83 HIS A N 1
ATOM 593 C CA . HIS A 1 83 ? 15.328 1.502 -7.217 1.00 93.38 83 HIS A CA 1
ATOM 594 C C . HIS A 1 83 ? 14.353 0.601 -6.470 1.00 93.38 83 HIS A C 1
ATOM 596 O O . HIS A 1 83 ? 14.086 -0.518 -6.903 1.00 93.38 83 HIS A O 1
ATOM 602 N N . ARG A 1 84 ? 13.891 1.035 -5.300 1.00 94.94 84 ARG A N 1
ATOM 603 C CA . ARG A 1 84 ? 13.101 0.175 -4.418 1.00 94.94 84 ARG A CA 1
ATOM 604 C C . ARG A 1 84 ? 12.138 0.960 -3.556 1.00 94.94 84 ARG A C 1
ATOM 606 O O . ARG A 1 84 ? 12.415 2.110 -3.211 1.00 94.94 84 ARG A O 1
ATOM 613 N N . CYS A 1 85 ? 11.072 0.302 -3.129 1.00 97.19 85 CYS A N 1
ATOM 614 C CA . CYS A 1 85 ? 10.234 0.788 -2.046 1.00 97.19 85 CYS A CA 1
ATOM 615 C C . CYS A 1 85 ? 9.956 -0.302 -1.015 1.00 97.19 85 CYS A C 1
ATOM 617 O O . CYS A 1 85 ? 9.895 -1.489 -1.338 1.00 97.19 85 CYS A O 1
ATOM 619 N N . HIS A 1 86 ? 9.751 0.120 0.224 1.00 98.06 86 HIS A N 1
ATOM 620 C CA . HIS A 1 86 ? 9.297 -0.721 1.317 1.00 98.06 86 HIS A CA 1
ATOM 621 C C . HIS A 1 86 ? 7.995 -0.143 1.854 1.00 98.06 86 HIS A C 1
ATOM 623 O O . HIS A 1 86 ? 7.896 1.066 2.042 1.00 98.06 86 HIS A O 1
ATOM 629 N N . ILE A 1 87 ? 7.000 -0.984 2.100 1.00 98.56 87 ILE A N 1
ATOM 630 C CA . ILE A 1 87 ? 5.713 -0.576 2.669 1.00 98.56 87 ILE A CA 1
ATOM 631 C C . ILE A 1 87 ? 5.450 -1.479 3.860 1.00 98.56 87 ILE A C 1
ATOM 633 O O . ILE A 1 87 ? 5.722 -2.674 3.800 1.00 98.56 87 ILE A O 1
ATOM 637 N N . ALA A 1 88 ? 4.949 -0.911 4.945 1.00 98.31 88 ALA A N 1
ATOM 638 C CA . ALA A 1 88 ? 4.588 -1.631 6.146 1.00 98.31 88 ALA A CA 1
ATOM 639 C C . ALA A 1 88 ? 3.221 -1.181 6.639 1.00 98.31 88 ALA A C 1
ATOM 641 O O . ALA A 1 88 ? 2.905 0.008 6.603 1.00 98.31 88 ALA A O 1
ATOM 642 N N . VAL A 1 89 ? 2.435 -2.128 7.135 1.00 98.25 89 VAL A N 1
ATOM 643 C CA . VAL A 1 89 ? 1.114 -1.896 7.712 1.00 98.25 89 VAL A CA 1
ATOM 644 C C . VAL A 1 89 ? 1.073 -2.532 9.090 1.00 98.25 89 VAL A C 1
ATOM 646 O O . VAL A 1 89 ? 1.228 -3.740 9.237 1.00 98.25 89 VAL A O 1
ATOM 649 N N . ALA A 1 90 ? 0.859 -1.702 10.104 1.00 97.94 90 ALA A N 1
ATOM 650 C CA . ALA A 1 90 ? 0.689 -2.109 11.485 1.00 97.94 90 ALA A CA 1
ATOM 651 C C . ALA A 1 90 ? -0.799 -2.087 11.847 1.00 97.94 90 ALA A C 1
ATOM 653 O O . ALA A 1 90 ? -1.466 -1.053 11.758 1.00 97.94 90 ALA A O 1
ATOM 654 N N . THR A 1 91 ? -1.305 -3.222 12.321 1.00 95.81 91 THR A N 1
ATOM 655 C CA . THR A 1 91 ? -2.670 -3.402 12.832 1.00 95.81 91 THR A CA 1
ATOM 656 C C . THR A 1 91 ? -2.631 -4.078 14.198 1.00 95.81 91 THR A C 1
ATOM 658 O O . THR A 1 91 ? -1.560 -4.417 14.704 1.00 95.81 91 THR A O 1
ATOM 661 N N . ALA A 1 92 ? -3.791 -4.263 14.839 1.00 92.19 92 ALA A N 1
ATOM 662 C CA . ALA A 1 92 ? -3.877 -4.959 16.127 1.00 92.19 92 ALA A CA 1
ATOM 663 C C . ALA A 1 92 ? -3.282 -6.370 16.100 1.00 92.19 92 ALA A C 1
ATOM 665 O O . ALA A 1 92 ? -2.758 -6.797 17.122 1.00 92.19 92 ALA A O 1
ATOM 666 N N . ALA A 1 93 ? -3.305 -7.033 14.942 1.00 91.56 93 ALA A N 1
ATOM 667 C CA . ALA A 1 93 ? -2.792 -8.386 14.771 1.00 91.56 93 ALA A CA 1
ATOM 668 C C . ALA A 1 93 ? -1.258 -8.462 14.636 1.00 91.56 93 ALA A C 1
ATOM 670 O O . ALA A 1 93 ? -0.680 -9.520 14.857 1.00 91.56 93 ALA A O 1
ATOM 671 N N . GLY A 1 94 ? -0.591 -7.362 14.278 1.00 94.44 94 GLY A N 1
ATOM 672 C CA . GLY A 1 94 ? 0.844 -7.359 14.003 1.00 94.44 94 GLY A CA 1
ATOM 673 C C . GLY A 1 94 ? 1.231 -6.353 12.930 1.00 94.44 94 GLY A C 1
ATOM 674 O O . GLY A 1 94 ? 0.435 -5.481 12.559 1.00 94.44 94 GLY A O 1
ATOM 675 N N . THR A 1 95 ? 2.462 -6.486 12.443 1.00 96.56 95 THR A N 1
ATOM 676 C CA . THR A 1 95 ? 3.012 -5.638 11.384 1.00 96.56 95 THR A CA 1
ATOM 677 C C . THR A 1 95 ? 3.380 -6.498 10.188 1.00 96.56 95 THR A C 1
ATOM 679 O O . THR A 1 95 ? 4.187 -7.421 10.280 1.00 96.56 95 THR A O 1
ATOM 682 N N . GLU A 1 96 ? 2.802 -6.164 9.046 1.00 97.25 96 GLU A N 1
ATOM 683 C CA . GLU A 1 96 ? 3.127 -6.766 7.761 1.00 97.25 96 GLU A CA 1
ATOM 684 C C . GLU A 1 96 ? 4.006 -5.802 6.966 1.00 97.25 96 GLU A C 1
ATOM 686 O O . GLU A 1 96 ? 3.895 -4.583 7.115 1.00 97.25 96 GLU A O 1
ATOM 691 N N . THR A 1 97 ? 4.873 -6.332 6.109 1.00 98.06 97 THR A N 1
ATOM 692 C CA . THR A 1 97 ? 5.774 -5.550 5.258 1.00 98.06 97 THR A CA 1
ATOM 693 C C . THR A 1 97 ? 5.857 -6.130 3.851 1.00 98.06 97 THR A C 1
ATOM 695 O O . THR A 1 97 ? 5.767 -7.344 3.668 1.00 98.06 97 THR A O 1
ATOM 698 N N . CYS A 1 98 ? 6.094 -5.282 2.852 1.00 97.69 98 CYS A N 1
ATOM 699 C CA . CYS A 1 98 ? 6.606 -5.705 1.555 1.00 97.69 98 CYS A CA 1
ATOM 700 C C . CYS A 1 98 ? 7.782 -4.864 1.090 1.00 97.69 98 CYS A C 1
ATOM 702 O O . CYS A 1 98 ? 7.917 -3.694 1.453 1.00 97.69 98 CYS A O 1
ATOM 704 N N . SER A 1 99 ? 8.581 -5.455 0.208 1.00 97.81 99 SER A N 1
ATOM 705 C CA . SER A 1 99 ? 9.610 -4.766 -0.563 1.00 97.81 99 SER A CA 1
ATOM 706 C C . SER A 1 99 ? 9.385 -4.976 -2.054 1.00 97.81 99 SER A C 1
ATOM 708 O O . SER A 1 99 ? 9.100 -6.089 -2.495 1.00 97.81 99 SER A O 1
ATOM 710 N N . ILE A 1 100 ? 9.547 -3.901 -2.820 1.00 97.50 100 ILE A N 1
ATOM 711 C CA . ILE A 1 100 ? 9.505 -3.896 -4.281 1.00 97.50 100 ILE A CA 1
ATOM 712 C C . ILE A 1 100 ? 10.857 -3.411 -4.784 1.00 97.50 100 ILE A C 1
ATOM 714 O O . ILE A 1 100 ? 11.322 -2.360 -4.348 1.00 97.50 100 ILE A O 1
ATOM 718 N N . VAL A 1 101 ? 11.468 -4.157 -5.701 1.00 96.56 101 VAL A N 1
ATOM 719 C CA . VAL A 1 101 ? 12.680 -3.751 -6.426 1.00 96.56 101 VAL A CA 1
ATOM 720 C C . VAL A 1 101 ? 12.319 -3.557 -7.893 1.00 96.56 101 VAL A C 1
ATOM 722 O O . VAL A 1 101 ? 11.869 -4.501 -8.545 1.00 96.56 101 VAL A O 1
ATOM 725 N N . LEU A 1 102 ? 12.513 -2.334 -8.384 1.00 94.81 102 LEU A N 1
ATOM 726 C CA . LEU A 1 102 ? 12.183 -1.895 -9.737 1.00 94.81 102 LEU A CA 1
ATOM 727 C C . LEU A 1 102 ? 13.387 -2.048 -10.667 1.00 94.81 102 LEU A C 1
ATOM 729 O O . LEU A 1 102 ? 14.542 -1.866 -10.264 1.00 94.81 102 LEU A O 1
ATOM 733 N N . ALA A 1 103 ? 13.111 -2.341 -11.934 1.00 92.62 103 ALA A N 1
ATOM 734 C CA . ALA A 1 103 ? 14.143 -2.416 -12.959 1.00 92.62 103 ALA A CA 1
ATOM 735 C C . ALA A 1 103 ? 14.650 -1.009 -13.323 1.00 92.62 103 ALA A C 1
ATOM 737 O O . ALA A 1 103 ? 13.878 -0.127 -13.705 1.00 92.62 103 ALA A O 1
ATOM 738 N N . LYS A 1 104 ? 15.968 -0.786 -13.237 1.00 87.69 104 LYS A N 1
ATOM 739 C CA . LYS A 1 104 ? 16.568 0.513 -13.581 1.00 87.69 104 LYS A CA 1
ATOM 740 C C . LYS A 1 104 ? 16.386 0.838 -15.064 1.00 87.69 104 LYS A C 1
ATOM 742 O O . LYS A 1 104 ? 16.565 -0.023 -15.917 1.00 87.69 104 LYS A O 1
ATOM 747 N N . GLY A 1 105 ? 16.089 2.104 -15.363 1.00 86.56 105 GLY A N 1
ATOM 748 C CA . GLY A 1 105 ? 15.951 2.611 -16.735 1.00 86.56 105 GLY A CA 1
ATOM 749 C C . GLY A 1 105 ? 14.655 2.202 -17.441 1.00 86.56 105 GLY A C 1
ATOM 750 O O . GLY A 1 105 ? 14.426 2.637 -18.564 1.00 86.56 105 GLY A O 1
ATOM 751 N N . ARG A 1 106 ? 13.801 1.397 -16.792 1.00 89.00 106 ARG A N 1
ATOM 752 C CA . ARG A 1 106 ? 12.506 0.969 -17.335 1.00 89.00 106 ARG A CA 1
ATOM 753 C C . ARG A 1 106 ? 11.443 2.058 -17.238 1.00 89.00 106 ARG A C 1
ATOM 755 O O . ARG A 1 106 ? 10.663 2.229 -18.168 1.00 89.00 106 ARG A O 1
ATOM 762 N N . ARG A 1 107 ? 11.389 2.755 -16.101 1.00 91.31 107 ARG A N 1
ATOM 763 C CA . ARG A 1 107 ? 10.458 3.860 -15.849 1.00 91.31 107 ARG A CA 1
ATOM 764 C C . ARG A 1 107 ? 11.234 5.132 -15.545 1.00 91.31 107 ARG A C 1
ATOM 766 O O . ARG A 1 107 ? 12.344 5.090 -15.012 1.00 91.31 107 ARG A O 1
ATOM 773 N N . ASP A 1 108 ? 10.634 6.253 -15.909 1.00 91.81 108 ASP A N 1
ATOM 774 C CA . ASP A 1 108 ? 11.056 7.564 -15.450 1.00 91.81 108 ASP A CA 1
ATOM 775 C C . ASP A 1 108 ? 10.539 7.827 -14.025 1.00 91.81 108 ASP A C 1
ATOM 777 O O . ASP A 1 108 ? 9.872 6.995 -13.404 1.00 91.81 108 ASP A O 1
ATOM 781 N N . ARG A 1 109 ? 10.881 8.996 -13.479 1.00 92.62 109 ARG A N 1
ATOM 782 C CA . ARG A 1 109 ? 10.510 9.398 -12.117 1.00 92.62 109 ARG A CA 1
ATOM 783 C C . ARG A 1 109 ? 8.989 9.328 -11.881 1.00 92.62 109 ARG A C 1
ATOM 785 O O . ARG A 1 109 ? 8.603 8.653 -10.927 1.00 92.62 109 ARG A O 1
ATOM 792 N N . PRO A 1 110 ? 8.131 9.926 -12.729 1.00 95.06 110 PRO A N 1
ATOM 793 C CA . PRO A 1 110 ? 6.681 9.798 -12.589 1.00 95.06 110 PRO A CA 1
ATOM 794 C C . PRO A 1 110 ? 6.180 8.351 -12.644 1.00 95.06 110 PRO A C 1
ATOM 796 O O . PRO A 1 110 ? 5.320 7.975 -11.850 1.00 95.06 110 PRO A O 1
ATOM 799 N N . GLY A 1 111 ? 6.723 7.522 -13.541 1.00 94.00 111 GLY A N 1
ATOM 800 C CA . GLY A 1 111 ? 6.316 6.123 -13.660 1.00 94.00 111 GLY A CA 1
ATOM 801 C C . GLY A 1 111 ? 6.664 5.281 -12.430 1.00 94.00 111 GLY A C 1
ATOM 802 O O . GLY A 1 111 ? 5.894 4.400 -12.047 1.00 94.00 111 GLY A O 1
ATOM 803 N N . GLU A 1 112 ? 7.803 5.541 -11.784 1.00 95.12 112 GLU A N 1
ATOM 804 C CA . GLU A 1 112 ? 8.136 4.888 -10.513 1.00 95.12 112 GLU A CA 1
ATOM 805 C C . GLU A 1 112 ? 7.254 5.382 -9.359 1.00 95.12 112 GLU A C 1
ATOM 807 O O . GLU A 1 112 ? 6.832 4.582 -8.524 1.00 95.12 112 GLU A O 1
ATOM 812 N N . GLU A 1 113 ? 6.941 6.677 -9.314 1.00 95.31 113 GLU A N 1
ATOM 813 C CA . GLU A 1 113 ? 6.072 7.255 -8.285 1.00 95.31 113 GLU A CA 1
ATOM 814 C C . GLU A 1 113 ? 4.632 6.743 -8.373 1.00 95.31 113 GLU A C 1
ATOM 816 O O . GLU A 1 113 ? 4.065 6.389 -7.338 1.00 95.31 113 GLU A O 1
ATOM 821 N N . ASP A 1 114 ? 4.061 6.628 -9.577 1.00 95.56 114 ASP A N 1
ATOM 822 C CA . ASP A 1 114 ? 2.717 6.070 -9.782 1.00 95.56 114 ASP A CA 1
ATOM 823 C C . ASP A 1 114 ? 2.630 4.619 -9.286 1.00 95.56 114 ASP A C 1
ATOM 825 O O . ASP A 1 114 ? 1.723 4.263 -8.526 1.00 95.56 114 ASP A O 1
ATOM 829 N N . LEU A 1 115 ? 3.621 3.790 -9.631 1.00 95.75 115 LEU A N 1
ATOM 830 C CA . LEU A 1 115 ? 3.679 2.404 -9.172 1.00 95.75 115 LEU A CA 1
ATOM 831 C C . LEU A 1 115 ? 3.742 2.323 -7.644 1.00 95.75 115 LEU A C 1
ATOM 833 O O . LEU A 1 115 ? 2.992 1.555 -7.034 1.00 95.75 115 LEU A O 1
ATOM 837 N N . VAL A 1 116 ? 4.608 3.123 -7.013 1.00 96.62 116 VAL A N 1
ATOM 838 C CA . VAL A 1 116 ? 4.738 3.148 -5.549 1.00 96.62 116 VAL A CA 1
ATOM 839 C C . VAL A 1 116 ? 3.457 3.654 -4.890 1.00 96.62 116 VAL A C 1
ATOM 841 O O . VAL A 1 116 ? 3.014 3.065 -3.905 1.00 96.62 116 VAL A O 1
ATOM 844 N N . ALA A 1 117 ? 2.821 4.692 -5.432 1.00 96.50 117 ALA A N 1
ATOM 845 C CA . ALA A 1 117 ? 1.569 5.225 -4.904 1.00 96.50 117 ALA A CA 1
ATOM 846 C C . ALA A 1 117 ? 0.444 4.179 -4.958 1.00 96.50 117 ALA A C 1
ATOM 848 O O . ALA A 1 117 ? -0.237 3.945 -3.957 1.00 96.50 117 ALA A O 1
ATOM 849 N N . ARG A 1 118 ? 0.294 3.478 -6.088 1.00 97.00 118 ARG A N 1
ATOM 850 C CA . ARG A 1 118 ? -0.668 2.375 -6.238 1.00 97.00 118 ARG A CA 1
ATOM 851 C C . ARG A 1 118 ? -0.374 1.230 -5.270 1.00 97.00 118 ARG A C 1
ATOM 853 O O . ARG A 1 118 ? -1.295 0.719 -4.635 1.00 97.00 118 ARG A O 1
ATOM 860 N N . ALA A 1 119 ? 0.896 0.860 -5.099 1.00 97.50 119 ALA A N 1
ATOM 861 C CA . ALA A 1 119 ? 1.298 -0.164 -4.138 1.00 97.50 119 ALA A CA 1
ATOM 862 C C . ALA A 1 119 ? 0.964 0.235 -2.687 1.00 97.50 119 ALA A C 1
ATOM 864 O O . ALA A 1 119 ? 0.473 -0.600 -1.926 1.00 97.50 119 ALA A O 1
ATOM 865 N N . VAL A 1 120 ? 1.165 1.507 -2.315 1.00 97.69 120 VAL A N 1
ATOM 866 C CA . VAL A 1 120 ? 0.778 2.052 -1.000 1.00 97.69 120 VAL A CA 1
ATOM 867 C C . VAL A 1 120 ? -0.731 1.964 -0.789 1.00 97.69 120 VAL A C 1
ATOM 869 O O . VAL A 1 120 ? -1.160 1.531 0.278 1.00 97.69 120 VAL A O 1
ATOM 872 N N . VAL A 1 121 ? -1.543 2.308 -1.793 1.00 97.06 121 VAL A N 1
ATOM 873 C CA . VAL A 1 121 ? -3.009 2.197 -1.701 1.00 97.06 121 VAL A CA 1
ATOM 874 C C . VAL A 1 121 ? -3.457 0.741 -1.555 1.00 97.06 121 VAL A C 1
ATOM 876 O O . VAL A 1 121 ? -4.301 0.456 -0.710 1.00 97.06 121 VAL A O 1
ATOM 879 N N . LEU A 1 122 ? -2.866 -0.194 -2.304 1.00 97.44 122 LEU A N 1
ATOM 880 C CA . LEU A 1 122 ? -3.158 -1.628 -2.173 1.00 97.44 122 LEU A CA 1
ATOM 881 C C . LEU A 1 122 ? -2.826 -2.165 -0.775 1.00 97.44 122 LEU A C 1
ATOM 883 O O . LEU A 1 122 ? -3.596 -2.925 -0.190 1.00 97.44 122 LEU A O 1
ATOM 887 N N . TRP A 1 123 ? -1.703 -1.734 -0.201 1.00 97.44 123 TRP A N 1
ATOM 888 C CA . TRP A 1 123 ? -1.336 -2.092 1.170 1.00 97.44 123 TRP A CA 1
ATOM 889 C C . TRP A 1 123 ? -2.243 -1.445 2.209 1.00 97.44 123 TRP A C 1
ATOM 891 O O . TRP A 1 123 ? -2.617 -2.086 3.192 1.00 97.44 123 TRP A O 1
ATOM 901 N N . LEU A 1 124 ? -2.664 -0.205 1.977 1.00 97.25 124 LEU A N 1
ATOM 902 C CA . LEU A 1 124 ? -3.660 0.435 2.819 1.00 97.25 124 LEU A CA 1
ATOM 903 C C . LEU A 1 124 ? -4.998 -0.316 2.761 1.00 97.25 124 LEU A C 1
ATOM 905 O O . LEU A 1 124 ? -5.592 -0.547 3.810 1.00 97.25 124 LEU A O 1
ATOM 909 N N . ALA A 1 125 ? -5.435 -0.768 1.581 1.00 97.06 125 ALA A N 1
ATOM 910 C CA . ALA A 1 125 ? -6.629 -1.596 1.416 1.00 97.06 125 ALA A CA 1
ATOM 911 C C . ALA A 1 125 ? -6.531 -2.906 2.218 1.00 97.06 125 ALA A C 1
ATOM 913 O O . ALA A 1 125 ? -7.452 -3.229 2.972 1.00 97.06 125 ALA A O 1
ATOM 914 N N . ARG A 1 126 ? -5.377 -3.589 2.163 1.00 95.38 126 ARG A N 1
ATOM 915 C CA . ARG A 1 126 ? -5.079 -4.771 2.994 1.00 95.38 126 ARG A CA 1
ATOM 916 C C . ARG A 1 126 ? -5.197 -4.461 4.488 1.00 95.38 126 ARG A C 1
ATOM 918 O O . ARG A 1 126 ? -5.899 -5.169 5.206 1.00 95.38 126 ARG A O 1
ATOM 925 N N . GLY A 1 127 ? -4.601 -3.363 4.960 1.00 95.62 127 GLY A N 1
ATOM 926 C CA . GLY A 1 127 ? -4.757 -2.895 6.346 1.00 95.62 127 GLY A CA 1
ATOM 927 C C . GLY A 1 127 ? -6.209 -2.563 6.710 1.00 95.62 127 GLY A C 1
ATOM 928 O O . GLY A 1 127 ? -6.663 -2.824 7.829 1.00 95.62 127 GLY A O 1
ATOM 929 N N . CYS A 1 128 ? -6.964 -2.051 5.736 1.00 96.44 128 CYS A N 1
ATOM 930 C CA . CYS A 1 128 ? -8.401 -1.825 5.818 1.00 96.44 128 CYS A CA 1
ATOM 931 C C . CYS A 1 128 ? -9.230 -3.116 5.760 1.00 96.44 128 CYS A C 1
ATOM 933 O O . CYS A 1 128 ? -10.451 -3.038 5.893 1.00 96.44 128 CYS A O 1
ATOM 935 N N . GLY A 1 129 ? -8.606 -4.293 5.627 1.00 95.12 129 GLY A N 1
ATOM 936 C CA . GLY A 1 129 ? -9.268 -5.590 5.472 1.00 95.12 129 GLY A CA 1
ATOM 937 C C . GLY A 1 129 ? -10.174 -5.660 4.245 1.00 95.12 129 GLY A C 1
ATOM 938 O O . GLY A 1 129 ? -11.187 -6.353 4.286 1.00 95.12 129 GLY A O 1
ATOM 939 N N . VAL A 1 130 ? -9.851 -4.884 3.212 1.00 96.06 130 VAL A N 1
ATOM 940 C CA . VAL A 1 130 ? -10.524 -4.889 1.916 1.00 96.06 130 VAL A CA 1
ATOM 941 C C . VAL A 1 130 ? -9.788 -5.868 1.018 1.00 96.06 130 VAL A C 1
ATOM 943 O O . VAL A 1 130 ? -8.561 -5.816 0.929 1.00 96.06 130 VAL A O 1
ATOM 946 N N . ASP A 1 131 ? -10.541 -6.741 0.353 1.00 91.06 131 ASP A N 1
ATOM 947 C CA . ASP A 1 131 ? -9.983 -7.637 -0.653 1.00 91.06 131 ASP A CA 1
ATOM 948 C C . ASP A 1 131 ? -9.543 -6.818 -1.873 1.00 91.06 131 ASP A C 1
ATOM 950 O O . ASP A 1 131 ? -10.347 -6.158 -2.538 1.00 91.06 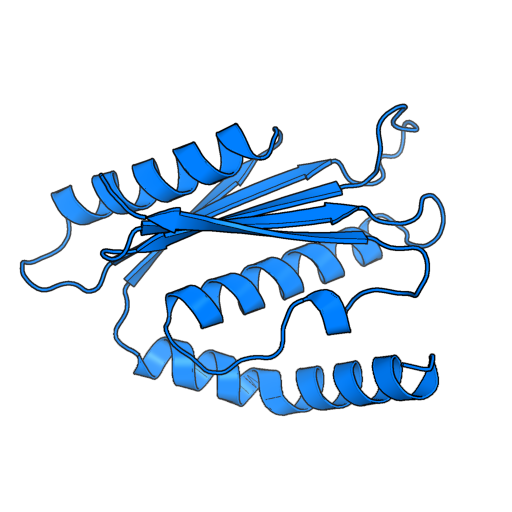131 ASP A O 1
ATOM 954 N N . ALA A 1 132 ? -8.237 -6.786 -2.100 1.00 90.69 132 ALA A N 1
ATOM 955 C CA . ALA A 1 132 ? -7.597 -6.056 -3.177 1.00 90.69 132 ALA A CA 1
ATOM 956 C C . ALA A 1 132 ? -6.414 -6.886 -3.689 1.00 90.69 132 ALA A C 1
ATOM 958 O O . ALA A 1 132 ? -5.756 -7.575 -2.902 1.00 90.69 132 ALA A O 1
ATOM 959 N N . PRO A 1 133 ? -6.109 -6.829 -4.994 1.00 92.62 133 PRO A N 1
ATOM 960 C CA . PRO A 1 133 ? -5.029 -7.620 -5.556 1.00 92.62 133 PRO A CA 1
ATOM 961 C C . PRO A 1 133 ? -3.671 -7.219 -4.971 1.00 92.62 133 PRO A C 1
ATOM 963 O O . PRO A 1 133 ? -3.430 -6.074 -4.587 1.00 92.62 133 PRO A O 1
ATOM 966 N N . SER A 1 134 ? -2.744 -8.175 -4.940 1.00 92.81 134 SER A N 1
ATOM 967 C CA . SER A 1 134 ? -1.364 -7.916 -4.523 1.00 92.81 134 SER A CA 1
ATOM 968 C C . SER A 1 134 ? -0.694 -6.887 -5.446 1.00 92.81 134 SER A C 1
ATOM 970 O O . SER A 1 134 ? -0.870 -6.978 -6.664 1.00 92.81 134 SER A O 1
ATOM 972 N N . PRO A 1 135 ? 0.178 -5.990 -4.935 1.00 94.75 135 PRO A N 1
ATOM 973 C CA . PRO A 1 135 ? 0.983 -5.093 -5.770 1.00 94.75 135 PRO A CA 1
ATOM 974 C C . PRO A 1 135 ? 1.829 -5.794 -6.838 1.00 94.75 135 PRO A C 1
ATOM 976 O O . PRO A 1 135 ? 2.281 -5.136 -7.769 1.00 94.75 135 PRO A O 1
ATOM 979 N N . ARG A 1 136 ? 2.016 -7.121 -6.757 1.00 94.12 136 ARG A N 1
ATOM 980 C CA . ARG A 1 136 ? 2.625 -7.927 -7.827 1.00 94.12 136 ARG A CA 1
ATOM 981 C C . ARG A 1 136 ? 1.998 -7.684 -9.203 1.00 94.12 136 ARG A C 1
ATOM 983 O O . ARG A 1 136 ? 2.719 -7.761 -10.189 1.00 94.12 136 ARG A O 1
ATOM 990 N N . VAL A 1 137 ? 0.706 -7.354 -9.286 1.00 93.00 137 VAL A N 1
ATOM 991 C CA . VAL A 1 137 ? 0.037 -7.047 -10.569 1.00 93.00 137 VAL A CA 1
ATOM 992 C C . VAL A 1 137 ? 0.613 -5.803 -11.262 1.00 93.00 137 VAL A C 1
ATOM 994 O O . VAL A 1 137 ? 0.513 -5.652 -12.479 1.00 93.00 137 VAL A O 1
ATOM 997 N N . LEU A 1 138 ? 1.256 -4.911 -10.504 1.00 93.00 138 LEU A N 1
ATOM 998 C CA . LEU A 1 138 ? 1.898 -3.700 -11.017 1.00 93.00 138 LEU A CA 1
ATOM 999 C C . LEU A 1 138 ? 3.285 -3.974 -11.612 1.00 93.00 138 LEU A C 1
ATOM 1001 O O . LEU A 1 138 ? 3.808 -3.126 -12.329 1.00 93.00 138 LEU A O 1
ATOM 1005 N N . LEU A 1 139 ? 3.874 -5.137 -11.326 1.00 92.88 139 LEU A N 1
ATOM 1006 C CA . LEU A 1 139 ? 5.265 -5.445 -11.644 1.00 92.88 139 LEU A CA 1
ATOM 1007 C C . LEU A 1 139 ? 5.420 -6.114 -13.005 1.00 92.88 139 LEU A C 1
ATOM 1009 O O . LEU A 1 139 ? 4.538 -6.850 -13.455 1.00 92.88 139 LEU A O 1
ATOM 1013 N N . ASP A 1 140 ? 6.550 -5.849 -13.650 1.00 90.38 140 ASP A N 1
ATOM 1014 C CA . ASP A 1 140 ? 7.012 -6.588 -14.822 1.00 90.38 140 ASP A CA 1
ATOM 1015 C C . ASP A 1 140 ? 7.925 -7.765 -14.413 1.00 90.38 140 ASP A C 1
ATOM 1017 O O . ASP A 1 140 ? 8.288 -7.929 -13.248 1.00 90.38 140 ASP A O 1
ATOM 1021 N N . ALA A 1 141 ? 8.272 -8.628 -15.372 1.00 85.69 141 ALA A N 1
ATOM 1022 C CA . ALA A 1 141 ? 8.915 -9.923 -15.113 1.00 85.69 141 ALA A CA 1
ATOM 1023 C C . ALA A 1 141 ? 10.306 -9.850 -14.444 1.00 85.69 141 ALA A C 1
ATOM 1025 O O . ALA A 1 141 ? 10.730 -10.813 -13.811 1.00 85.69 141 ALA A O 1
ATOM 1026 N N . ASP A 1 142 ? 11.020 -8.737 -14.600 1.00 88.50 142 ASP A N 1
ATOM 1027 C CA . ASP A 1 142 ? 12.355 -8.472 -14.046 1.00 88.50 142 ASP A CA 1
ATOM 1028 C C . ASP A 1 142 ? 12.326 -7.721 -12.704 1.00 88.50 142 ASP A C 1
ATOM 1030 O O . ASP A 1 142 ? 13.374 -7.427 -12.123 1.00 88.50 142 ASP A O 1
ATOM 1034 N N . GLU A 1 143 ? 11.135 -7.437 -12.183 1.00 93.62 143 GLU A N 1
ATOM 1035 C CA . GLU A 1 143 ? 10.928 -6.709 -10.936 1.00 93.62 143 GLU A CA 1
ATOM 1036 C C . GLU A 1 143 ? 10.580 -7.676 -9.804 1.00 93.62 143 GLU A C 1
ATOM 1038 O O . GLU A 1 143 ? 9.921 -8.701 -9.994 1.00 93.62 143 GLU A O 1
ATOM 1043 N N . ARG A 1 144 ? 11.049 -7.378 -8.590 1.00 95.00 144 ARG A N 1
ATOM 1044 C CA . ARG A 1 144 ? 10.952 -8.318 -7.463 1.00 95.00 144 ARG A CA 1
ATOM 1045 C C . ARG A 1 144 ? 9.980 -7.804 -6.418 1.00 95.00 144 ARG A C 1
ATOM 1047 O O . ARG A 1 144 ? 10.031 -6.638 -6.047 1.00 95.00 144 ARG A O 1
ATOM 1054 N N . TYR A 1 145 ? 9.152 -8.709 -5.904 1.00 96.56 145 TYR A N 1
ATOM 1055 C CA . TYR A 1 145 ? 8.267 -8.479 -4.765 1.00 96.56 145 TYR A CA 1
ATOM 1056 C C . TYR A 1 145 ? 8.548 -9.509 -3.679 1.00 96.56 145 TYR A C 1
ATOM 1058 O O . TYR A 1 145 ? 8.526 -10.716 -3.950 1.00 96.56 145 TYR A O 1
ATOM 1066 N N . THR A 1 146 ? 8.752 -9.039 -2.455 1.00 96.69 146 THR A N 1
ATOM 1067 C CA . THR A 1 146 ? 8.805 -9.870 -1.250 1.00 96.69 146 THR A CA 1
ATOM 1068 C C . THR A 1 146 ? 7.836 -9.326 -0.213 1.00 96.69 146 THR A C 1
ATOM 1070 O O . THR A 1 146 ? 7.636 -8.117 -0.121 1.00 96.69 146 THR A O 1
ATOM 1073 N N . GLU A 1 147 ? 7.230 -10.214 0.568 1.00 94.69 147 GLU A N 1
ATOM 1074 C CA . GLU A 1 147 ? 6.378 -9.854 1.699 1.00 94.69 147 GLU A CA 1
ATOM 1075 C C . GLU A 1 147 ? 6.771 -10.663 2.933 1.00 94.69 147 GLU A C 1
AT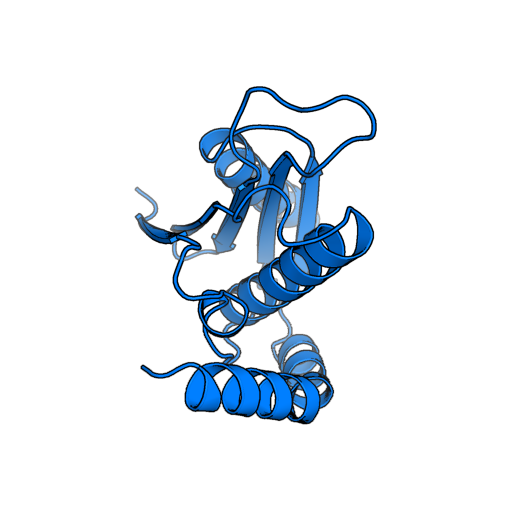OM 1077 O O . GLU A 1 147 ? 7.313 -11.762 2.821 1.00 94.69 147 GLU A O 1
ATOM 1082 N N . SER A 1 148 ? 6.531 -10.090 4.106 1.00 93.19 148 SER A N 1
ATOM 1083 C CA . SER A 1 148 ? 6.771 -10.723 5.397 1.00 93.19 148 SER A CA 1
ATOM 1084 C C . SER A 1 148 ? 5.743 -10.228 6.406 1.00 93.19 148 SER A C 1
ATOM 1086 O O . SER A 1 148 ? 5.358 -9.057 6.381 1.00 93.19 148 SER A O 1
ATOM 1088 N N . ALA A 1 149 ? 5.317 -11.109 7.303 1.00 87.94 149 ALA A N 1
ATOM 1089 C CA . ALA A 1 149 ? 4.428 -10.788 8.407 1.00 87.94 149 ALA A CA 1
ATOM 1090 C C . ALA A 1 149 ? 5.128 -11.115 9.726 1.00 87.94 149 ALA A C 1
ATOM 1092 O O . ALA A 1 149 ? 5.611 -12.230 9.916 1.00 87.94 149 ALA A O 1
ATOM 1093 N N . ALA A 1 150 ? 5.163 -10.146 10.637 1.00 78.12 150 ALA A N 1
ATOM 1094 C CA . ALA A 1 150 ? 5.571 -10.356 12.015 1.00 78.12 150 ALA A CA 1
ATOM 1095 C C . ALA A 1 150 ? 4.325 -10.289 12.905 1.00 78.12 150 ALA A C 1
ATOM 1097 O O . ALA A 1 150 ? 3.625 -9.268 12.945 1.00 78.12 150 ALA A O 1
ATOM 1098 N N . ALA A 1 151 ? 4.044 -11.387 13.608 1.00 65.94 151 ALA A N 1
ATOM 1099 C CA . ALA A 1 151 ? 3.052 -11.388 14.674 1.00 65.94 151 ALA A CA 1
ATOM 1100 C C . ALA A 1 151 ? 3.525 -10.472 15.809 1.00 65.94 151 ALA A C 1
ATOM 1102 O O . ALA A 1 151 ? 4.725 -10.288 16.018 1.00 65.94 151 ALA A O 1
ATOM 1103 N N . ARG A 1 152 ? 2.578 -9.872 16.528 1.00 60.53 152 ARG A N 1
ATOM 1104 C CA . ARG A 1 152 ? 2.903 -9.116 17.735 1.00 60.53 152 ARG A CA 1
ATOM 1105 C C . ARG A 1 152 ? 3.237 -10.105 18.862 1.00 60.53 152 ARG A C 1
ATOM 1107 O O . ARG A 1 152 ? 2.427 -10.994 19.114 1.00 60.53 152 ARG A O 1
ATOM 1114 N N . GLU A 1 153 ? 4.411 -9.949 19.474 1.00 42.50 153 GLU A N 1
ATOM 1115 C CA . GLU A 1 153 ? 4.825 -10.650 20.706 1.00 42.50 153 GLU A CA 1
ATOM 1116 C C . GLU A 1 153 ? 3.950 -10.272 21.910 1.00 42.50 153 GLU A C 1
ATOM 1118 O O . GLU A 1 153 ? 3.482 -9.103 21.971 1.00 42.50 153 GLU A O 1
#

Foldseek 3Di:
DDPVQLVVLVVVQVVCVVVLVVLLVVLQADEFEDEEADDQVQQQVQFVVRQVVCVVVDDPPHFYKGKGKHFDAQDPDGDPDFGKMKIWIQGPFFIKIKMKTADPPPDDPVLSVVLVVSQNSQVSSVSSVHDDDHSVSVDDPPMDMDMDTDGDD